Protein AF-A0A3B0YTI3-F1 (afdb_monomer_lite)

Secondary structure (DSSP, 8-state):
---PPP--SSSSGGGG--HHHHHHHHHHHS-TT--HHHHHHHHHHHHHHHHHHHHHHTT----HHHHHHHTT---

Organism: NCBI:txid652676

Radius of gyration: 17.24 Å; chains: 1; bounding box: 41×40×35 Å

Sequence (75 aa):
MLKTPIPTETGTIMSTASLKQTAHQLIDELPDDASWKDLIYELSVLQDIEEGLNDSEAGRTVDNATVRKQFGLPE

Foldseek 3Di:
DDDDDDPPPPPPPVPPDDPVRVLVVLVVPDDPPDDPVNSVVVVVVVVVVVVVVVCVVVVVDDDPVVVCVVVVH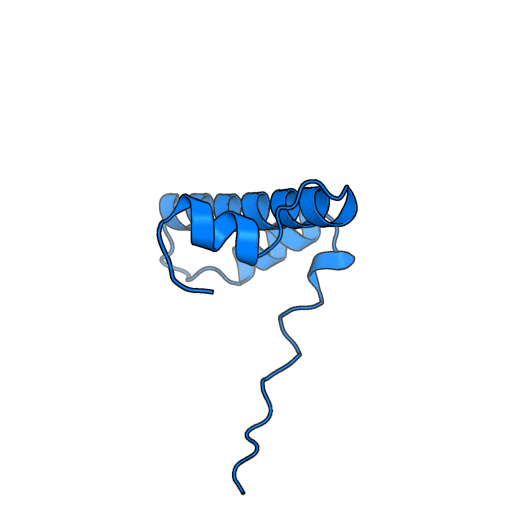DD

Structure (mmCIF, N/CA/C/O backbone):
data_AF-A0A3B0YTI3-F1
#
_entry.id   AF-A0A3B0YTI3-F1
#
loop_
_atom_site.group_PDB
_atom_site.id
_atom_site.type_symbol
_atom_site.label_atom_id
_atom_site.label_alt_id
_atom_site.label_comp_id
_atom_site.label_asym_id
_atom_site.label_entity_id
_atom_site.label_seq_id
_atom_site.pdbx_PDB_ins_code
_atom_site.Cartn_x
_atom_site.Cartn_y
_atom_site.Cartn_z
_atom_site.occupancy
_atom_site.B_iso_or_equiv
_atom_site.auth_seq_id
_atom_site.auth_comp_id
_atom_site.auth_asym_id
_atom_site.auth_atom_id
_atom_site.pdbx_PDB_model_num
ATOM 1 N N . MET A 1 1 ? 1.937 -34.251 12.276 1.00 46.94 1 MET A N 1
ATOM 2 C CA . MET A 1 1 ? 3.261 -33.618 12.452 1.00 46.94 1 MET A CA 1
ATOM 3 C C . MET A 1 1 ? 3.778 -33.179 11.092 1.00 46.94 1 MET A C 1
ATOM 5 O O . MET A 1 1 ? 4.399 -33.980 10.418 1.00 46.94 1 MET A O 1
ATOM 9 N N . LEU A 1 2 ? 3.490 -31.942 10.689 1.00 39.53 2 LEU A N 1
ATOM 10 C CA . LEU A 1 2 ? 4.189 -31.229 9.617 1.00 39.53 2 LEU A CA 1
ATOM 11 C C . LEU A 1 2 ? 4.173 -29.752 10.028 1.00 39.53 2 LEU A C 1
ATOM 13 O O . LEU A 1 2 ? 3.215 -29.035 9.764 1.00 39.53 2 LEU A O 1
ATOM 17 N N . LYS A 1 3 ? 5.173 -29.343 10.814 1.00 42.75 3 LYS A N 1
ATOM 18 C CA . LYS A 1 3 ? 5.452 -27.930 11.078 1.00 42.75 3 LYS A CA 1
ATOM 19 C C . LYS A 1 3 ? 6.485 -27.507 10.045 1.00 42.75 3 LYS A C 1
ATOM 21 O O . LYS A 1 3 ? 7.679 -27.636 10.293 1.00 42.75 3 LYS A O 1
ATOM 26 N N . THR A 1 4 ? 6.036 -27.098 8.870 1.00 37.78 4 THR A N 1
ATOM 27 C CA . THR A 1 4 ? 6.920 -26.390 7.945 1.00 37.78 4 THR A CA 1
ATOM 28 C C . THR A 1 4 ? 7.188 -25.018 8.573 1.00 37.78 4 THR A C 1
ATOM 30 O O . THR A 1 4 ? 6.218 -24.345 8.932 1.00 37.78 4 THR A O 1
ATOM 33 N N . PRO A 1 5 ? 8.449 -24.615 8.804 1.00 45.00 5 PRO A N 1
ATOM 34 C CA . PRO A 1 5 ? 8.730 -23.286 9.317 1.00 45.00 5 PRO A CA 1
ATOM 35 C C . PRO A 1 5 ? 8.360 -22.272 8.235 1.00 45.00 5 PRO A C 1
ATOM 37 O O . PRO A 1 5 ? 8.745 -22.424 7.077 1.00 45.00 5 PRO A O 1
ATOM 40 N N . ILE A 1 6 ? 7.588 -21.257 8.615 1.00 49.00 6 ILE A N 1
ATOM 41 C CA . ILE A 1 6 ? 7.430 -20.044 7.813 1.00 49.00 6 ILE A CA 1
ATOM 42 C C . ILE A 1 6 ? 8.838 -19.435 7.689 1.00 49.00 6 ILE A C 1
ATOM 44 O O . ILE A 1 6 ? 9.512 -19.332 8.716 1.00 49.00 6 ILE A O 1
ATOM 48 N N . PRO A 1 7 ? 9.324 -19.071 6.491 1.00 40.16 7 PRO A N 1
ATOM 49 C CA . PRO A 1 7 ? 10.569 -18.325 6.366 1.00 40.16 7 PRO A CA 1
ATOM 50 C C . PRO A 1 7 ? 10.374 -16.947 7.011 1.00 40.16 7 PRO A C 1
ATOM 52 O O . PRO A 1 7 ? 9.726 -16.070 6.448 1.00 40.16 7 PRO A O 1
ATOM 55 N N . THR A 1 8 ? 10.881 -16.771 8.227 1.00 42.09 8 THR A N 1
ATOM 56 C CA . THR A 1 8 ? 10.745 -15.537 9.017 1.00 42.09 8 THR A CA 1
ATOM 57 C C . THR A 1 8 ? 11.890 -14.550 8.765 1.00 42.09 8 THR A C 1
ATOM 59 O O . THR A 1 8 ? 12.333 -13.897 9.703 1.00 42.09 8 THR A O 1
ATOM 62 N N . GLU A 1 9 ? 12.418 -14.445 7.540 1.00 47.38 9 GLU A N 1
ATOM 63 C CA . GLU A 1 9 ? 13.609 -13.607 7.284 1.00 47.38 9 GLU A CA 1
ATOM 64 C C . GLU A 1 9 ? 13.424 -12.434 6.314 1.00 47.38 9 GLU A C 1
ATOM 66 O O . GLU A 1 9 ? 14.286 -11.563 6.282 1.00 47.38 9 GLU A O 1
ATOM 71 N N . THR A 1 10 ? 12.294 -12.296 5.614 1.00 43.03 10 THR A N 1
ATOM 72 C CA . THR A 1 10 ? 12.104 -11.137 4.708 1.00 43.03 10 THR A CA 1
ATOM 73 C C . THR A 1 10 ? 11.310 -9.987 5.348 1.00 43.03 10 THR A C 1
ATOM 75 O O . THR A 1 10 ? 11.409 -8.844 4.923 1.00 43.03 10 THR A O 1
ATOM 78 N N . GLY A 1 11 ? 10.563 -10.237 6.429 1.00 45.50 11 GLY A N 1
ATOM 79 C CA . GLY A 1 11 ? 9.581 -9.276 6.959 1.00 45.50 11 GLY A CA 1
ATOM 80 C C . GLY A 1 11 ? 10.082 -8.225 7.960 1.00 45.50 11 GLY A C 1
ATOM 81 O O . GLY A 1 11 ? 9.277 -7.432 8.434 1.00 45.50 11 GLY A O 1
ATOM 82 N N . THR A 1 12 ? 11.365 -8.214 8.341 1.00 40.22 12 THR A N 1
ATOM 83 C CA . THR A 1 12 ? 11.849 -7.382 9.471 1.00 40.22 12 THR A CA 1
ATOM 84 C C . THR A 1 12 ? 12.857 -6.295 9.074 1.00 40.22 12 THR A C 1
ATOM 86 O O . THR A 1 12 ? 13.098 -5.377 9.854 1.00 40.22 12 THR A O 1
ATOM 89 N N . ILE A 1 13 ? 13.414 -6.318 7.859 1.00 47.47 13 ILE A N 1
ATOM 90 C CA . ILE A 1 13 ? 14.512 -5.405 7.484 1.00 47.47 13 ILE A CA 1
ATOM 91 C C . ILE A 1 13 ? 14.036 -3.958 7.228 1.00 47.47 13 ILE A C 1
ATOM 93 O O . ILE A 1 13 ? 14.826 -3.022 7.356 1.00 47.47 13 ILE A O 1
ATOM 97 N N . MET A 1 14 ? 12.751 -3.737 6.924 1.00 52.19 14 MET A N 1
ATOM 98 C CA . MET A 1 14 ? 12.253 -2.390 6.598 1.00 52.19 14 MET A CA 1
ATOM 99 C C . MET A 1 14 ? 12.238 -1.430 7.794 1.00 52.19 14 MET A C 1
ATOM 101 O O . MET A 1 14 ? 12.367 -0.226 7.607 1.00 52.19 14 MET A O 1
ATOM 105 N N . SER A 1 15 ? 12.165 -1.929 9.033 1.00 55.47 15 SER A N 1
ATOM 106 C CA . SER A 1 15 ? 11.969 -1.065 10.209 1.00 55.47 15 SER A CA 1
ATOM 107 C C . SER A 1 15 ? 13.190 -0.204 10.585 1.00 55.47 15 SER A C 1
ATOM 109 O O . SER A 1 15 ? 13.076 0.638 11.475 1.00 55.47 15 SER A O 1
ATOM 111 N N . THR A 1 16 ? 14.356 -0.395 9.954 1.00 62.56 16 THR A N 1
ATOM 112 C CA . THR A 1 16 ? 15.578 0.387 10.251 1.00 62.56 16 THR A CA 1
ATOM 113 C C . THR A 1 16 ? 16.291 0.958 9.022 1.00 62.56 16 THR A C 1
ATOM 115 O O . THR A 1 16 ? 17.306 1.639 9.175 1.00 62.56 16 THR A O 1
ATOM 118 N N . ALA A 1 17 ? 15.820 0.668 7.808 1.00 77.81 17 ALA A N 1
ATOM 119 C CA . ALA A 1 17 ? 16.432 1.176 6.584 1.00 77.81 17 ALA A CA 1
ATOM 120 C C . ALA A 1 17 ? 15.999 2.628 6.320 1.00 77.81 17 ALA A C 1
ATOM 122 O O . ALA A 1 17 ? 14.856 3.010 6.551 1.00 77.81 17 ALA A O 1
ATOM 123 N N . SER A 1 18 ? 16.916 3.467 5.834 1.00 88.56 18 SER A N 1
ATOM 124 C CA . SER A 1 18 ? 16.549 4.799 5.336 1.00 88.56 18 SER A CA 1
ATOM 125 C C . SER A 1 18 ? 15.746 4.691 4.038 1.00 88.56 18 SER A C 1
ATOM 127 O O . SER A 1 18 ? 15.965 3.761 3.267 1.00 88.56 18 SER A O 1
ATOM 129 N N . LEU A 1 19 ? 14.935 5.709 3.721 1.00 88.38 19 LEU A N 1
ATOM 130 C CA . LEU A 1 19 ? 14.188 5.794 2.454 1.00 88.38 19 LEU A CA 1
ATOM 131 C C . LEU A 1 19 ? 15.051 5.450 1.231 1.00 88.38 19 LEU A C 1
ATOM 133 O O . LEU A 1 19 ? 14.613 4.740 0.334 1.00 88.38 19 LEU A O 1
ATOM 137 N N . LYS A 1 20 ? 16.303 5.927 1.199 1.00 91.19 20 LYS A N 1
ATOM 138 C CA . LYS A 1 20 ? 17.228 5.636 0.095 1.00 91.19 20 LYS A CA 1
ATOM 139 C C . LYS A 1 20 ? 17.590 4.156 0.017 1.00 91.19 20 LYS A C 1
ATOM 141 O O . LYS A 1 20 ? 17.650 3.617 -1.078 1.00 91.19 20 LYS A O 1
ATOM 146 N N . GLN A 1 21 ? 17.856 3.518 1.153 1.00 94.19 21 GLN A N 1
ATOM 147 C CA . GLN A 1 21 ? 18.188 2.094 1.198 1.00 94.19 21 GLN A CA 1
ATOM 148 C C . GLN A 1 21 ? 16.989 1.243 0.787 1.00 94.19 21 GLN A C 1
ATOM 150 O O . GLN A 1 21 ? 17.160 0.346 -0.029 1.00 94.19 21 GLN A O 1
ATOM 155 N N . THR A 1 22 ? 15.792 1.576 1.270 1.00 90.31 22 THR A N 1
ATOM 156 C CA . THR A 1 22 ? 14.557 0.882 0.891 1.00 90.31 22 THR A CA 1
ATOM 157 C C . THR A 1 22 ? 14.271 1.033 -0.603 1.00 90.31 22 THR A C 1
ATOM 159 O O . THR A 1 22 ? 13.986 0.051 -1.274 1.00 90.31 22 THR A O 1
ATOM 162 N N . ALA A 1 23 ? 14.433 2.237 -1.163 1.00 91.06 23 ALA A N 1
ATOM 163 C CA . ALA A 1 23 ? 14.264 2.460 -2.599 1.00 91.06 23 ALA A CA 1
ATOM 164 C C . ALA A 1 23 ? 15.290 1.687 -3.443 1.00 91.06 23 ALA A C 1
ATOM 166 O O . ALA A 1 23 ? 14.939 1.162 -4.494 1.00 91.06 23 ALA A O 1
ATOM 167 N N . HIS A 1 24 ? 16.547 1.599 -2.992 1.00 94.56 24 HIS A N 1
ATOM 168 C CA . HIS A 1 24 ? 17.554 0.775 -3.662 1.00 94.56 24 HIS A CA 1
ATOM 169 C C . HIS A 1 24 ? 17.182 -0.708 -3.633 1.00 94.56 24 HIS A C 1
ATOM 171 O O . HIS A 1 24 ? 17.194 -1.336 -4.682 1.00 94.56 24 HIS A O 1
ATOM 177 N N . GLN A 1 25 ? 16.788 -1.236 -2.472 1.00 93.12 25 GLN A N 1
ATOM 178 C CA . GLN A 1 25 ? 16.352 -2.629 -2.338 1.00 93.12 25 GLN A CA 1
ATOM 179 C C . GLN A 1 25 ? 15.154 -2.940 -3.237 1.00 93.12 25 GLN A C 1
ATOM 181 O O . GLN A 1 25 ? 15.181 -3.933 -3.950 1.00 93.12 25 GLN A O 1
ATOM 186 N N . LEU A 1 26 ? 14.154 -2.053 -3.268 1.00 93.94 26 LEU A N 1
ATOM 187 C CA . LEU A 1 26 ? 12.999 -2.187 -4.152 1.00 93.94 26 LEU A CA 1
ATOM 188 C C . LEU A 1 26 ? 13.428 -2.316 -5.619 1.00 93.94 26 LEU A C 1
ATOM 190 O O . LEU A 1 26 ? 12.956 -3.193 -6.330 1.00 93.94 26 LEU A O 1
ATOM 194 N N . ILE A 1 27 ? 14.328 -1.439 -6.072 1.00 95.00 27 ILE A N 1
ATOM 195 C CA . ILE A 1 27 ? 14.830 -1.453 -7.450 1.00 95.00 27 ILE A CA 1
ATOM 196 C C . ILE A 1 27 ? 15.638 -2.727 -7.728 1.00 95.00 27 ILE A C 1
ATOM 198 O O . ILE A 1 27 ? 15.495 -3.291 -8.808 1.00 95.00 27 ILE A O 1
ATOM 202 N N . ASP A 1 28 ? 16.452 -3.182 -6.774 1.00 96.06 28 ASP A N 1
ATOM 203 C CA . ASP A 1 28 ? 17.277 -4.389 -6.905 1.00 96.06 28 ASP A CA 1
ATOM 204 C C . ASP A 1 28 ? 16.433 -5.682 -6.957 1.00 96.06 28 ASP A C 1
ATOM 206 O O . ASP A 1 28 ? 16.879 -6.686 -7.513 1.00 96.06 28 ASP A O 1
ATOM 210 N N . GLU A 1 29 ? 15.227 -5.674 -6.380 1.00 95.19 29 GLU A N 1
ATOM 211 C CA . GLU A 1 29 ? 14.293 -6.810 -6.371 1.00 95.19 29 GLU A CA 1
ATOM 212 C C . GLU A 1 29 ? 13.370 -6.861 -7.601 1.00 95.19 29 GLU A C 1
ATOM 214 O O . GLU A 1 29 ? 12.752 -7.899 -7.864 1.00 95.19 29 GLU A O 1
ATOM 219 N N . LEU A 1 30 ? 13.276 -5.774 -8.375 1.00 96.56 30 LEU A N 1
ATOM 220 C CA . LEU A 1 30 ? 12.462 -5.750 -9.587 1.00 96.56 30 LEU A CA 1
ATOM 221 C C . LEU A 1 30 ? 13.046 -6.669 -10.677 1.00 96.56 30 LEU A C 1
ATOM 223 O O . LEU A 1 30 ? 14.263 -6.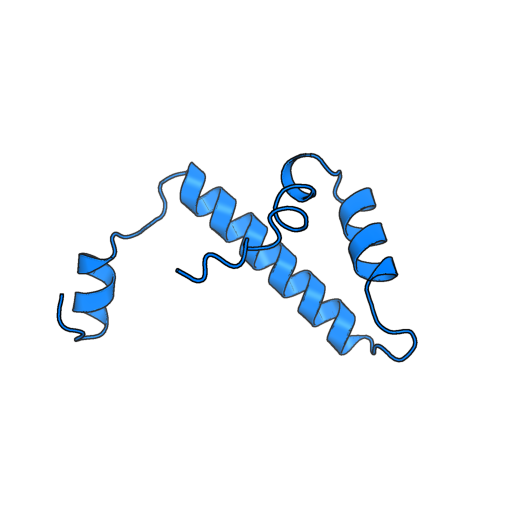719 -10.866 1.00 96.56 30 LEU A O 1
ATOM 227 N N . PRO A 1 31 ? 12.194 -7.360 -11.459 1.00 97.50 31 PRO A N 1
ATOM 228 C CA . PRO A 1 31 ? 12.633 -8.053 -12.667 1.00 97.50 31 PRO A CA 1
ATOM 229 C C . PRO A 1 31 ? 13.324 -7.112 -13.666 1.00 97.50 31 PRO A C 1
ATOM 231 O O . PRO A 1 31 ? 12.914 -5.964 -13.827 1.00 97.50 31 PRO A O 1
ATOM 234 N N . ASP A 1 32 ? 14.305 -7.621 -14.417 1.00 97.00 32 ASP A N 1
ATOM 235 C CA . ASP A 1 32 ? 15.012 -6.849 -15.456 1.00 97.00 32 ASP A CA 1
ATOM 236 C C . ASP A 1 32 ? 14.071 -6.281 -16.541 1.00 97.00 32 ASP A C 1
ATOM 238 O O . ASP A 1 32 ? 14.384 -5.277 -17.185 1.00 97.00 32 ASP A O 1
ATOM 242 N N . ASP A 1 33 ? 12.928 -6.932 -16.775 1.00 97.62 33 ASP A N 1
ATOM 243 C CA . ASP A 1 33 ? 11.897 -6.525 -17.732 1.00 97.62 33 ASP A CA 1
ATOM 244 C C . ASP A 1 33 ? 10.733 -5.744 -17.095 1.00 97.62 33 ASP A C 1
ATOM 246 O O . ASP A 1 33 ? 9.742 -5.455 -17.775 1.00 97.62 33 ASP A O 1
ATOM 250 N N . ALA A 1 34 ? 10.858 -5.363 -15.819 1.00 98.00 34 ALA A N 1
ATOM 251 C CA . ALA A 1 34 ? 9.866 -4.561 -15.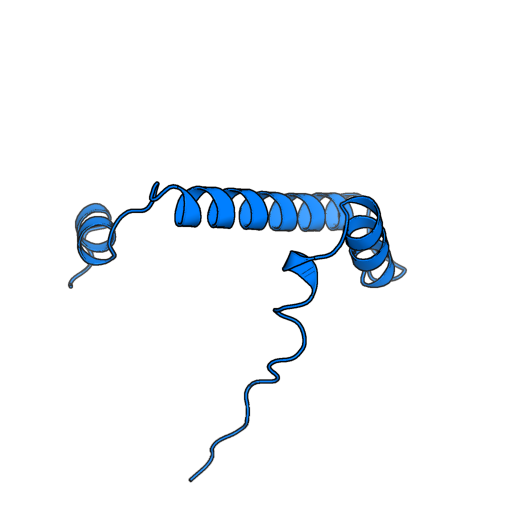120 1.00 98.00 34 ALA A CA 1
ATOM 252 C C . ALA A 1 34 ? 9.625 -3.221 -15.826 1.00 98.00 34 ALA A C 1
ATOM 254 O O . ALA A 1 34 ? 10.534 -2.521 -16.285 1.00 98.00 34 ALA A O 1
ATOM 255 N N . SER A 1 35 ? 8.357 -2.833 -15.890 1.00 98.19 35 SER A N 1
ATOM 256 C CA . SER A 1 35 ? 7.936 -1.565 -16.460 1.00 98.19 35 SER A CA 1
ATOM 257 C C . SER A 1 35 ? 7.869 -0.467 -15.400 1.00 98.19 35 SER A C 1
ATOM 259 O O . SER A 1 35 ? 7.800 -0.707 -14.196 1.00 98.19 35 SER A O 1
ATOM 261 N N . TRP A 1 36 ? 7.757 0.782 -15.856 1.00 97.94 36 TRP A N 1
ATOM 262 C CA . TRP A 1 36 ? 7.468 1.913 -14.970 1.00 97.94 36 TRP A CA 1
ATOM 263 C C . TRP A 1 36 ? 6.193 1.726 -14.142 1.00 97.94 36 TRP A C 1
ATOM 265 O O . TRP A 1 36 ? 6.104 2.262 -13.042 1.0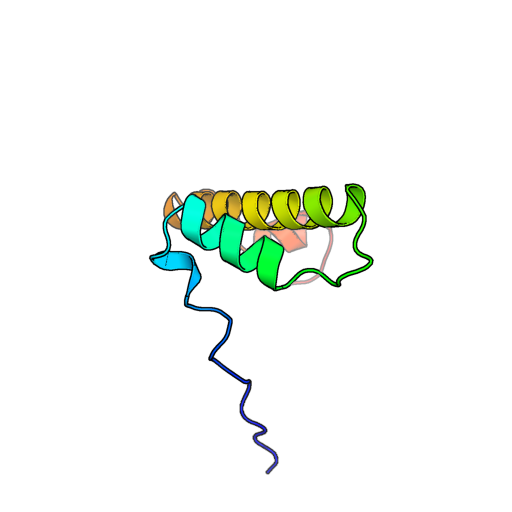0 97.94 36 TRP A O 1
ATOM 275 N N . LYS A 1 37 ? 5.201 0.988 -14.658 1.00 98.12 37 LYS A N 1
ATOM 276 C CA . LYS A 1 37 ? 3.966 0.721 -13.914 1.00 98.12 37 LYS A CA 1
ATOM 277 C C . LYS A 1 37 ? 4.210 -0.218 -12.740 1.00 98.12 37 LYS A C 1
ATOM 279 O O . LYS A 1 37 ? 3.602 -0.004 -11.699 1.00 98.12 37 LYS A O 1
ATOM 284 N N . ASP A 1 38 ? 5.099 -1.192 -12.902 1.00 97.31 38 ASP A N 1
ATOM 285 C CA . ASP A 1 38 ? 5.432 -2.151 -11.849 1.00 97.31 38 ASP A CA 1
ATOM 286 C C . ASP A 1 38 ? 6.177 -1.439 -10.715 1.00 97.31 38 ASP A C 1
ATOM 288 O O . ASP A 1 38 ? 5.770 -1.532 -9.564 1.00 97.31 38 ASP A O 1
ATOM 292 N N . LEU A 1 39 ? 7.156 -0.585 -11.042 1.00 96.44 39 LEU A N 1
ATOM 293 C CA . LEU A 1 39 ? 7.833 0.247 -10.038 1.00 96.44 39 LEU A CA 1
ATOM 294 C C . LEU A 1 39 ? 6.860 1.161 -9.271 1.00 96.44 39 LEU A C 1
ATOM 296 O O . LEU A 1 39 ? 6.956 1.287 -8.052 1.00 96.44 39 LEU A O 1
ATOM 300 N N . ILE A 1 40 ? 5.931 1.823 -9.971 1.00 96.94 40 ILE A N 1
ATOM 301 C CA . ILE A 1 40 ? 4.933 2.689 -9.321 1.00 96.94 40 ILE A CA 1
ATOM 302 C C . ILE A 1 40 ? 4.021 1.870 -8.404 1.00 96.94 40 ILE A C 1
ATOM 304 O O . ILE A 1 40 ? 3.697 2.326 -7.309 1.00 96.94 40 ILE A O 1
ATOM 308 N N . TYR A 1 41 ? 3.612 0.679 -8.843 1.00 96.81 41 TYR A N 1
ATOM 309 C CA . TYR A 1 41 ? 2.800 -0.220 -8.035 1.00 96.81 41 TYR A CA 1
ATOM 310 C C . TYR A 1 41 ? 3.528 -0.612 -6.744 1.00 96.81 41 TYR A C 1
ATOM 312 O O . TYR A 1 41 ? 2.976 -0.413 -5.663 1.00 96.81 41 TYR A O 1
ATOM 320 N N . GLU A 1 42 ? 4.780 -1.059 -6.831 1.00 95.75 42 GLU A N 1
ATOM 321 C CA . GLU A 1 42 ? 5.562 -1.434 -5.648 1.00 95.75 42 GLU A CA 1
ATOM 322 C C . GLU A 1 42 ? 5.750 -0.262 -4.671 1.00 95.75 42 GLU A C 1
ATOM 324 O O . GLU A 1 42 ? 5.586 -0.416 -3.460 1.00 95.75 42 GLU A O 1
ATOM 329 N N . LEU A 1 43 ? 6.002 0.948 -5.184 1.00 94.38 43 LEU A N 1
ATOM 330 C CA . LEU A 1 43 ? 6.077 2.149 -4.346 1.00 94.38 43 LEU A CA 1
ATOM 331 C C . LEU A 1 43 ? 4.749 2.460 -3.643 1.00 94.38 43 LEU A C 1
ATOM 333 O O . LEU A 1 43 ? 4.769 2.885 -2.490 1.00 94.38 43 LEU A O 1
ATOM 337 N N . SER A 1 44 ? 3.609 2.247 -4.307 1.00 95.44 44 SER A N 1
ATOM 338 C CA . SER A 1 44 ? 2.297 2.460 -3.681 1.00 95.44 44 SER A CA 1
ATOM 339 C C . SER A 1 44 ? 2.024 1.458 -2.560 1.00 95.44 44 SER A C 1
ATOM 341 O O . SER A 1 44 ? 1.561 1.848 -1.495 1.00 95.44 44 SER A O 1
ATOM 343 N N . VAL A 1 45 ? 2.408 0.191 -2.748 1.00 94.94 45 VAL A N 1
ATOM 344 C CA . VAL A 1 45 ? 2.296 -0.838 -1.707 1.00 94.94 45 VAL A CA 1
ATOM 345 C C . VAL A 1 45 ? 3.178 -0.494 -0.507 1.00 94.94 45 VAL A C 1
ATOM 347 O O . VAL A 1 45 ? 2.731 -0.606 0.634 1.00 94.94 45 VAL A O 1
ATOM 350 N N . LEU A 1 46 ? 4.414 -0.045 -0.744 1.00 92.12 46 LEU A N 1
ATOM 351 C CA . LEU A 1 46 ? 5.313 0.374 0.331 1.00 92.12 46 LEU A CA 1
ATOM 352 C C . LEU A 1 46 ? 4.726 1.549 1.128 1.00 92.12 46 LEU A C 1
ATOM 354 O O . LEU A 1 46 ? 4.738 1.516 2.358 1.00 92.12 46 LEU A O 1
ATOM 358 N N . GLN A 1 47 ? 4.171 2.549 0.437 1.00 93.38 47 GLN A N 1
ATOM 359 C CA . GLN A 1 47 ? 3.497 3.679 1.073 1.00 93.38 47 GLN A CA 1
ATOM 360 C C . GLN A 1 47 ? 2.309 3.220 1.933 1.00 93.38 47 GLN A C 1
ATOM 362 O O . GLN A 1 47 ? 2.224 3.605 3.098 1.00 93.38 47 GLN A O 1
ATOM 367 N N . ASP A 1 48 ? 1.434 2.365 1.398 1.00 95.56 48 ASP A N 1
ATOM 368 C CA . ASP A 1 48 ? 0.267 1.847 2.122 1.00 95.56 48 ASP A CA 1
ATOM 369 C C . ASP A 1 48 ? 0.678 1.084 3.397 1.00 95.56 48 ASP A C 1
ATOM 371 O O . ASP A 1 48 ? 0.007 1.169 4.430 1.00 95.56 48 ASP A O 1
ATOM 375 N N . ILE A 1 49 ? 1.801 0.356 3.357 1.00 92.62 49 ILE A N 1
ATOM 376 C CA . ILE A 1 49 ? 2.359 -0.340 4.526 1.00 92.62 49 ILE A CA 1
ATOM 377 C C . ILE A 1 49 ? 2.850 0.661 5.575 1.00 92.62 49 ILE A C 1
ATOM 379 O O . ILE A 1 49 ? 2.512 0.517 6.751 1.00 92.62 49 ILE A O 1
ATOM 383 N N . GLU A 1 50 ? 3.638 1.665 5.183 1.00 91.19 50 GLU A N 1
ATOM 384 C CA . GLU A 1 50 ? 4.143 2.688 6.108 1.00 91.19 50 GLU A CA 1
ATOM 385 C C . GLU A 1 50 ? 2.995 3.472 6.759 1.00 91.19 50 GLU A C 1
ATOM 387 O O . GLU A 1 50 ? 2.990 3.690 7.973 1.00 91.19 50 GLU A O 1
ATOM 392 N N . GLU A 1 51 ? 1.988 3.856 5.974 1.00 94.19 51 GLU A N 1
ATOM 393 C CA . GLU A 1 51 ? 0.785 4.527 6.469 1.00 94.19 51 GLU A CA 1
ATOM 394 C C . GLU A 1 51 ? -0.006 3.624 7.424 1.00 94.19 51 GLU A C 1
ATOM 396 O O . GLU A 1 51 ? -0.350 4.053 8.528 1.00 94.19 51 GLU A O 1
ATOM 401 N N . GLY A 1 52 ? -0.207 2.351 7.071 1.00 93.56 52 GLY A N 1
ATOM 402 C CA . GLY A 1 52 ? -0.890 1.376 7.921 1.00 93.56 52 GLY A CA 1
ATOM 403 C C . GLY A 1 52 ? -0.170 1.105 9.247 1.00 93.56 52 GLY A C 1
ATOM 404 O O . GLY A 1 52 ? -0.816 0.989 10.293 1.00 93.56 52 GLY A O 1
ATOM 405 N N . LEU A 1 53 ? 1.165 1.049 9.241 1.00 94.06 53 LEU A N 1
ATOM 406 C CA . LEU A 1 53 ? 1.966 0.927 10.463 1.00 94.06 53 LEU A CA 1
ATOM 407 C C . LEU A 1 53 ? 1.825 2.174 11.341 1.00 94.06 53 LEU A C 1
ATOM 409 O O . LEU A 1 53 ? 1.547 2.049 12.534 1.00 94.06 53 LEU A O 1
ATOM 413 N N . ASN A 1 54 ? 1.919 3.367 10.750 1.00 94.19 54 ASN A N 1
ATOM 414 C CA . ASN A 1 54 ? 1.727 4.631 11.462 1.00 94.19 54 ASN A CA 1
ATOM 415 C C . ASN A 1 54 ? 0.313 4.756 12.055 1.00 94.19 54 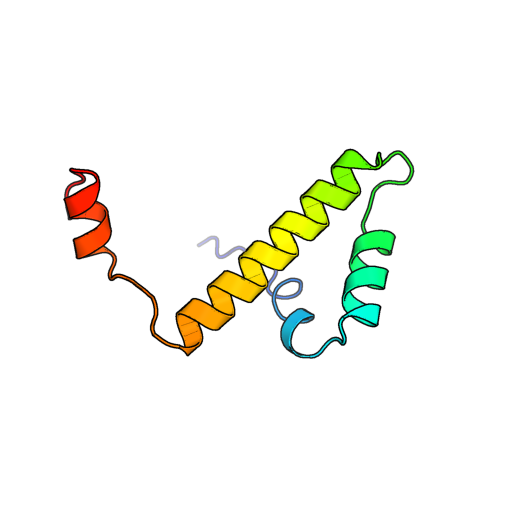ASN A C 1
ATOM 417 O O . ASN A 1 54 ? 0.140 5.284 13.157 1.00 94.19 54 ASN A O 1
ATOM 421 N N . ASP A 1 55 ? -0.711 4.291 11.340 1.00 96.50 55 ASP A N 1
ATOM 422 C CA . ASP A 1 55 ? -2.087 4.227 11.833 1.00 96.50 55 ASP A CA 1
ATOM 423 C C . ASP A 1 55 ? -2.217 3.249 13.001 1.00 96.50 55 ASP A C 1
ATOM 425 O O . ASP A 1 55 ? -2.840 3.578 14.014 1.00 96.50 55 ASP A O 1
ATOM 429 N N . SER A 1 56 ? -1.578 2.081 12.907 1.00 95.19 56 SER A N 1
ATOM 430 C CA . SER A 1 56 ? -1.540 1.090 13.982 1.00 95.19 56 SER A CA 1
ATOM 431 C C . SER A 1 56 ? -0.875 1.633 15.246 1.00 95.19 56 SER A C 1
ATOM 433 O O . SER A 1 56 ? -1.453 1.541 16.330 1.00 95.19 56 SER A O 1
ATOM 435 N N . GLU A 1 57 ? 0.307 2.238 15.125 1.00 95.31 57 GLU A N 1
ATOM 436 C CA . GLU A 1 57 ? 1.038 2.828 16.253 1.00 95.31 57 GLU A CA 1
ATOM 437 C C . GLU A 1 57 ? 0.270 3.982 16.903 1.00 95.31 57 GLU A C 1
ATOM 439 O O . GLU A 1 57 ? 0.251 4.118 18.127 1.00 95.31 57 GLU A O 1
ATOM 444 N N . ALA A 1 58 ? -0.421 4.788 16.096 1.00 97.06 58 ALA A N 1
ATOM 445 C CA . ALA A 1 58 ? -1.242 5.888 16.583 1.00 97.06 58 ALA A CA 1
ATOM 446 C C . ALA A 1 58 ? -2.622 5.456 17.109 1.00 97.06 58 ALA A C 1
ATOM 448 O O . ALA A 1 58 ? -3.416 6.314 17.505 1.00 97.06 58 ALA A O 1
ATOM 449 N N . GLY A 1 59 ? -2.944 4.159 17.089 1.00 96.19 59 GLY A N 1
ATOM 450 C CA . GLY A 1 59 ? -4.247 3.646 17.511 1.00 96.19 59 GLY A CA 1
ATOM 451 C C . GLY A 1 59 ? -5.405 4.053 16.593 1.00 96.19 59 GLY A C 1
ATOM 452 O O . GLY A 1 59 ? -6.560 3.985 17.008 1.00 96.19 59 GLY A O 1
ATOM 453 N N . ARG A 1 60 ? -5.131 4.457 15.345 1.00 96.69 60 ARG A N 1
ATOM 454 C CA . ARG A 1 60 ? -6.132 4.745 14.301 1.00 96.69 60 ARG A CA 1
ATOM 455 C C . ARG A 1 60 ? -6.623 3.457 13.633 1.00 96.69 60 ARG A C 1
ATOM 457 O O . ARG A 1 60 ? -6.718 3.363 12.416 1.00 96.69 60 ARG A O 1
ATOM 464 N N . THR A 1 61 ? -6.929 2.450 14.441 1.00 95.69 61 THR A N 1
ATOM 465 C CA . THR A 1 61 ? -7.421 1.148 13.984 1.00 95.69 61 THR A CA 1
ATOM 466 C C . THR A 1 61 ? -8.839 0.910 14.480 1.00 95.69 61 THR A C 1
ATOM 468 O O . THR A 1 61 ? -9.344 1.591 15.373 1.00 95.69 61 THR A O 1
ATOM 471 N N . VAL A 1 62 ? -9.504 -0.061 13.868 1.00 95.00 62 VAL A N 1
ATOM 472 C CA . VAL A 1 62 ? -10.830 -0.528 14.261 1.00 95.00 62 VAL A CA 1
ATOM 473 C C . VAL A 1 62 ? -10.735 -2.016 14.570 1.00 95.00 62 VAL A C 1
ATOM 475 O O . VAL A 1 62 ? -10.030 -2.761 13.887 1.00 95.00 62 VAL A O 1
ATOM 478 N N . ASP A 1 63 ? -11.404 -2.458 15.631 1.00 94.81 63 ASP A N 1
ATOM 479 C CA . ASP A 1 63 ? -11.381 -3.861 16.019 1.00 94.81 63 ASP A CA 1
ATOM 480 C C . ASP A 1 63 ? -12.121 -4.744 14.999 1.00 94.81 63 ASP A C 1
ATOM 482 O O . ASP A 1 63 ? -13.001 -4.309 14.249 1.00 94.81 63 ASP A O 1
ATOM 486 N N . ASN A 1 64 ? -11.760 -6.025 14.985 1.00 94.69 64 ASN A N 1
ATOM 487 C CA . ASN A 1 64 ? -12.264 -6.974 14.002 1.00 94.69 64 ASN A CA 1
ATOM 488 C C . ASN A 1 64 ? -13.792 -7.153 14.061 1.00 94.69 64 ASN A C 1
ATOM 490 O O . ASN A 1 64 ? -14.422 -7.268 13.008 1.00 94.69 64 ASN A O 1
ATOM 494 N N . ALA A 1 65 ? -14.392 -7.132 15.255 1.00 95.88 65 ALA A N 1
ATOM 495 C CA . ALA A 1 65 ? -15.835 -7.293 15.413 1.00 95.88 65 ALA A CA 1
ATOM 496 C C . ALA A 1 65 ? -16.585 -6.102 14.796 1.00 95.88 65 ALA A C 1
ATOM 498 O O . ALA A 1 65 ? -17.548 -6.287 14.045 1.00 95.88 65 ALA A O 1
ATOM 499 N N . THR A 1 66 ? -16.091 -4.881 15.022 1.00 95.88 66 THR A N 1
ATOM 500 C CA . THR A 1 66 ? -16.645 -3.661 14.424 1.00 95.88 66 THR A CA 1
ATOM 501 C C . THR A 1 66 ? -16.571 -3.688 12.893 1.00 95.88 66 THR A C 1
ATOM 503 O O . THR A 1 66 ? -17.581 -3.419 12.234 1.00 95.88 66 THR A O 1
ATOM 506 N N . VAL A 1 67 ? -15.432 -4.080 12.307 1.00 96.00 67 VAL A N 1
ATOM 507 C CA . VAL A 1 67 ? -15.289 -4.214 10.841 1.00 96.00 67 VAL A CA 1
ATOM 508 C C . VAL A 1 67 ? -16.259 -5.262 10.296 1.00 96.00 67 VAL A C 1
ATOM 510 O O . VAL A 1 67 ? -17.005 -4.986 9.359 1.00 96.00 67 VAL A O 1
ATOM 513 N N . ARG A 1 68 ? -16.313 -6.459 10.890 1.00 97.06 68 ARG A N 1
ATOM 514 C CA . ARG A 1 68 ? -17.194 -7.541 10.414 1.00 97.06 68 ARG A CA 1
ATOM 515 C C . ARG A 1 68 ? -18.655 -7.114 10.412 1.00 97.06 68 ARG A C 1
ATOM 517 O O . ARG A 1 68 ? -19.340 -7.299 9.406 1.00 97.06 68 ARG A O 1
ATOM 524 N N . LYS A 1 69 ? -19.098 -6.435 11.470 1.00 96.94 69 LYS A N 1
ATOM 525 C CA . LYS A 1 69 ? -20.441 -5.855 11.552 1.00 96.94 69 LYS A CA 1
ATOM 526 C C . LYS A 1 69 ? -20.718 -4.847 10.432 1.00 96.94 69 LYS A C 1
ATOM 528 O O . LYS A 1 69 ? -21.804 -4.883 9.857 1.00 96.94 69 LYS A O 1
ATOM 533 N N . GLN A 1 70 ? -19.762 -3.978 10.096 1.00 96.88 70 GLN A N 1
ATOM 534 C CA . GLN A 1 70 ? -19.909 -2.986 9.020 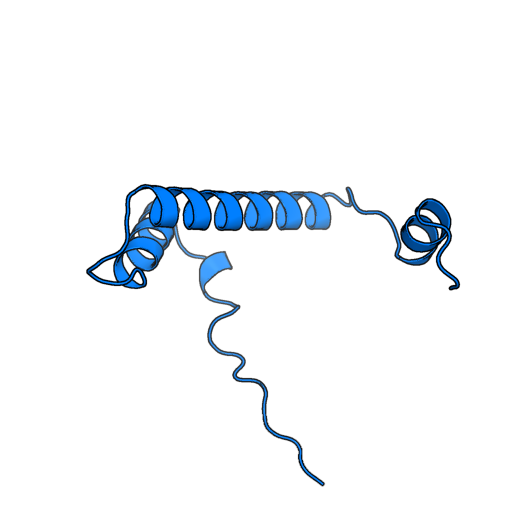1.00 96.88 70 GLN A CA 1
ATOM 535 C C . GLN A 1 70 ? -20.134 -3.635 7.646 1.00 96.88 70 GLN A C 1
ATOM 537 O O . GLN A 1 70 ? -20.895 -3.107 6.838 1.00 96.88 70 GLN A O 1
ATOM 542 N N . PHE A 1 71 ? -19.521 -4.795 7.402 1.00 97.00 71 PHE A N 1
ATOM 543 C CA . PHE A 1 71 ? -19.673 -5.554 6.157 1.00 97.00 71 PHE A CA 1
ATOM 544 C C . PHE A 1 71 ? -20.742 -6.662 6.227 1.00 97.00 71 PHE A C 1
ATOM 546 O O . PHE A 1 71 ? -20.868 -7.445 5.288 1.00 97.00 71 PHE A O 1
ATOM 553 N N . GLY A 1 72 ? -21.525 -6.744 7.312 1.00 96.88 72 GLY A N 1
ATOM 554 C CA . GLY A 1 72 ? -22.574 -7.760 7.478 1.00 96.88 72 GLY A CA 1
ATOM 555 C C . GLY A 1 72 ? -22.050 -9.193 7.638 1.00 96.88 72 GLY A C 1
ATOM 556 O O . GLY A 1 72 ? -22.761 -10.148 7.327 1.00 96.88 72 GLY A O 1
ATOM 557 N N . LEU A 1 73 ? -20.807 -9.350 8.093 1.00 96.62 73 LEU A N 1
ATOM 558 C CA . LEU A 1 73 ? -20.158 -10.639 8.317 1.00 96.62 73 LEU A CA 1
ATOM 559 C C . LEU A 1 73 ? -20.449 -11.149 9.743 1.00 96.62 73 LEU A C 1
ATOM 561 O O . LEU A 1 73 ? -20.527 -10.339 10.670 1.00 96.62 73 LEU A O 1
ATOM 565 N N . PRO A 1 74 ? -20.611 -12.474 9.941 1.00 89.81 74 PRO A N 1
ATOM 566 C CA . PRO A 1 74 ? -20.795 -13.061 11.275 1.00 89.81 74 PRO A CA 1
ATOM 567 C C . PRO A 1 74 ? -19.538 -12.857 12.124 1.00 89.81 74 PRO A C 1
ATOM 569 O O . PRO A 1 74 ? -18.466 -12.801 11.541 1.00 89.81 74 PRO A O 1
ATOM 572 N N . GLU A 1 75 ? -19.626 -12.778 13.454 1.00 79.94 75 GLU A N 1
ATOM 573 C CA . GLU A 1 75 ? -18.437 -12.708 14.333 1.00 79.94 75 GLU A CA 1
ATOM 574 C C . GLU A 1 75 ? -17.514 -13.923 14.178 1.00 79.94 75 GLU A C 1
ATOM 576 O O . GLU A 1 75 ? -18.005 -15.074 14.204 1.00 79.94 75 GLU A O 1
#

pLDDT: mean 84.16, std 20.32, range [37.78, 98.19]